Protein AF-A0A1B9Y3F8-F1 (afdb_monomer)

Sequence (79 aa):
MGKIIEKQIDINSAMSTCIRSGVKVYPVPVGRLFAIEVEKHDGSKKRYDELVTSKDVARAQRKTYIAYARLILKTKQDA

Radius of gyration: 13.77 Å; Cα contacts (8 Å, |Δi|>4): 97; chains: 1; bounding box: 33×34×27 Å

Organism: NCBI:txid447689

Structure (mmCIF, N/CA/C/O backbone):
data_AF-A0A1B9Y3F8-F1
#
_entry.id   AF-A0A1B9Y3F8-F1
#
loop_
_atom_site.group_PDB
_atom_site.id
_atom_site.type_symbol
_atom_site.label_atom_id
_atom_site.label_alt_id
_atom_site.label_comp_id
_atom_site.label_asym_id
_atom_site.label_entity_id
_atom_site.label_seq_id
_atom_site.pdbx_PDB_ins_code
_atom_site.Cartn_x
_atom_site.Cartn_y
_atom_site.Cartn_z
_atom_site.occupancy
_atom_site.B_iso_or_equiv
_atom_site.auth_seq_id
_atom_site.auth_comp_id
_atom_site.auth_asym_id
_atom_site.auth_atom_id
_atom_site.pdbx_PDB_model_num
ATOM 1 N N . MET A 1 1 ? -18.690 23.367 12.518 1.00 36.69 1 MET A N 1
ATOM 2 C CA . MET A 1 1 ? -17.955 22.845 11.343 1.00 36.69 1 MET A CA 1
ATOM 3 C C . MET A 1 1 ? -16.466 22.855 11.657 1.00 36.69 1 MET A C 1
ATOM 5 O O . MET A 1 1 ? -15.827 23.895 11.550 1.00 36.69 1 MET A O 1
ATOM 9 N N . GLY A 1 2 ? -15.932 21.741 12.164 1.00 39.34 2 GLY A N 1
ATOM 10 C CA . GLY A 1 2 ? -14.513 21.644 12.512 1.00 39.34 2 GLY A CA 1
ATOM 11 C C . GLY A 1 2 ? -13.657 21.643 11.249 1.00 39.34 2 GLY A C 1
ATOM 12 O O . GLY A 1 2 ? -13.884 20.830 10.358 1.00 39.34 2 GLY A O 1
ATOM 13 N N . LYS A 1 3 ? -12.696 22.567 11.156 1.00 38.25 3 LYS A N 1
ATOM 14 C CA . LYS A 1 3 ? -11.675 22.567 10.103 1.00 38.25 3 LYS A CA 1
ATOM 15 C C . LYS A 1 3 ? -10.960 21.216 10.130 1.00 38.25 3 LYS A C 1
ATOM 17 O O . LYS A 1 3 ? -10.252 20.917 11.090 1.00 38.25 3 LYS A O 1
ATOM 22 N N . ILE A 1 4 ? -11.125 20.426 9.072 1.00 50.38 4 ILE A N 1
ATOM 23 C CA . ILE A 1 4 ? -10.266 19.278 8.789 1.00 50.38 4 ILE A CA 1
ATOM 24 C C . ILE A 1 4 ? -8.906 19.877 8.434 1.00 50.38 4 ILE A C 1
ATOM 26 O O . ILE A 1 4 ? -8.623 20.194 7.284 1.00 50.38 4 ILE A O 1
ATOM 30 N N . ILE A 1 5 ? -8.082 20.130 9.448 1.00 50.44 5 ILE A N 1
ATOM 31 C CA . ILE A 1 5 ? -6.656 20.335 9.236 1.00 50.44 5 ILE A CA 1
ATOM 32 C C . ILE A 1 5 ? -6.200 18.996 8.668 1.00 50.44 5 ILE A C 1
ATOM 34 O O . ILE A 1 5 ? -6.204 18.002 9.397 1.00 50.44 5 ILE A O 1
ATOM 38 N N . GLU A 1 6 ? -5.897 18.936 7.368 1.00 54.53 6 GLU A N 1
ATOM 39 C CA . GLU A 1 6 ? -5.183 17.806 6.781 1.00 54.53 6 GLU A CA 1
ATOM 40 C C . GLU A 1 6 ? -3.872 17.678 7.555 1.00 54.53 6 GLU A C 1
ATOM 42 O O . GLU A 1 6 ? -2.867 18.304 7.224 1.00 54.53 6 GLU A O 1
ATOM 47 N N . LYS A 1 7 ? -3.890 16.918 8.656 1.00 58.41 7 LYS A N 1
ATOM 48 C CA . LYS A 1 7 ? -2.685 16.611 9.408 1.00 58.41 7 LYS A CA 1
ATOM 49 C C . LYS A 1 7 ? -1.743 15.997 8.392 1.00 58.41 7 LYS A C 1
ATOM 51 O O . LYS A 1 7 ? -2.061 14.984 7.761 1.00 58.41 7 LYS A O 1
ATOM 56 N N . GLN A 1 8 ? -0.604 16.646 8.200 1.00 69.19 8 GLN A N 1
ATOM 57 C CA . GLN A 1 8 ? 0.488 16.085 7.435 1.00 69.19 8 GLN A CA 1
ATOM 58 C C . GLN A 1 8 ? 0.941 14.838 8.201 1.00 69.19 8 GLN A C 1
ATOM 60 O O . GLN A 1 8 ? 1.694 14.919 9.163 1.00 69.19 8 GLN A O 1
ATOM 65 N N . ILE A 1 9 ? 0.358 13.691 7.853 1.00 81.94 9 ILE A N 1
ATOM 66 C CA . ILE A 1 9 ? 0.644 12.418 8.501 1.00 81.94 9 ILE A CA 1
ATOM 67 C C . ILE A 1 9 ? 2.072 12.034 8.126 1.00 81.94 9 ILE A C 1
ATOM 69 O O . ILE A 1 9 ? 2.394 11.858 6.946 1.00 81.94 9 ILE A O 1
ATOM 73 N N . ASP A 1 10 ? 2.924 11.910 9.137 1.00 89.62 10 ASP A N 1
ATOM 74 C CA . ASP A 1 10 ? 4.243 11.327 8.972 1.00 89.62 10 ASP A CA 1
ATOM 75 C C . ASP A 1 10 ? 4.127 9.822 8.669 1.00 89.62 10 ASP A C 1
ATOM 77 O O . ASP A 1 10 ? 3.117 9.169 8.950 1.00 89.62 10 ASP A O 1
ATOM 81 N N . ILE A 1 11 ? 5.171 9.252 8.070 1.00 91.12 11 ILE A N 1
ATOM 82 C CA . ILE A 1 11 ? 5.136 7.852 7.638 1.00 91.12 11 ILE A CA 1
ATOM 83 C C . ILE A 1 11 ? 5.058 6.865 8.813 1.00 91.12 11 ILE A C 1
ATOM 85 O O . ILE A 1 11 ? 4.389 5.841 8.682 1.00 91.12 11 ILE A O 1
ATOM 89 N N . ASN A 1 12 ? 5.654 7.170 9.967 1.00 93.31 12 ASN A N 1
ATOM 90 C CA . ASN A 1 12 ? 5.609 6.282 11.130 1.00 93.31 12 ASN A CA 1
ATOM 91 C C . ASN A 1 12 ? 4.183 6.220 11.689 1.00 93.31 12 ASN A C 1
ATOM 93 O O . ASN A 1 12 ? 3.654 5.133 11.928 1.00 93.31 12 ASN A O 1
ATOM 97 N N . SER A 1 13 ? 3.511 7.369 11.799 1.00 93.06 13 SER A N 1
ATOM 98 C CA . SER A 1 13 ? 2.097 7.447 12.176 1.00 93.06 13 SER A CA 1
ATOM 99 C C . SER A 1 13 ? 1.188 6.761 11.155 1.00 93.06 13 SER A C 1
ATOM 101 O O . SER A 1 13 ? 0.247 6.063 11.549 1.00 93.06 13 SER A O 1
ATOM 103 N N . ALA A 1 14 ? 1.468 6.908 9.853 1.00 93.94 14 ALA A N 1
ATOM 104 C CA . ALA A 1 14 ? 0.721 6.229 8.794 1.00 93.94 14 ALA A CA 1
ATOM 105 C C . ALA A 1 14 ? 0.821 4.704 8.910 1.00 93.94 14 ALA A C 1
ATOM 107 O O . ALA A 1 14 ? -0.203 4.021 8.961 1.00 93.94 14 ALA A O 1
ATOM 108 N N . MET A 1 15 ? 2.048 4.179 8.992 1.00 94.75 15 MET A N 1
ATOM 109 C CA . MET A 1 15 ? 2.309 2.748 9.148 1.00 94.75 15 MET A CA 1
ATOM 110 C C . MET A 1 15 ? 1.659 2.214 10.420 1.00 94.75 15 MET A C 1
ATOM 112 O O . MET A 1 15 ? 0.921 1.236 10.363 1.00 94.75 15 MET A O 1
ATOM 116 N N . SER A 1 16 ? 1.853 2.894 11.551 1.00 94.94 16 SER A N 1
ATOM 117 C CA . SER A 1 16 ? 1.280 2.494 12.837 1.00 94.94 16 SER A CA 1
ATOM 118 C C . SER A 1 16 ? -0.254 2.438 12.792 1.00 94.94 16 SER A C 1
ATOM 120 O O . SER A 1 16 ? -0.865 1.505 13.310 1.00 94.94 16 SER A O 1
ATOM 122 N N . THR A 1 17 ? -0.890 3.399 12.115 1.00 94.00 17 THR A N 1
ATOM 123 C CA . THR A 1 17 ? -2.347 3.420 11.913 1.00 94.00 17 THR A CA 1
ATOM 124 C C . THR A 1 17 ? -2.815 2.273 11.026 1.00 94.00 17 THR A C 1
ATOM 126 O O . THR A 1 17 ? -3.783 1.604 11.375 1.00 94.00 17 THR A O 1
ATOM 129 N N . CYS A 1 18 ? -2.117 2.017 9.918 1.00 94.94 18 CYS A N 1
ATOM 130 C CA . CYS A 1 18 ? -2.451 0.922 9.013 1.00 94.94 18 CYS A CA 1
ATOM 131 C C . CYS A 1 18 ? -2.315 -0.436 9.710 1.00 94.94 18 CYS A C 1
ATOM 133 O O . CYS A 1 18 ? -3.266 -1.211 9.702 1.00 94.94 18 CYS A O 1
ATOM 135 N N . ILE A 1 19 ? -1.195 -0.683 10.397 1.00 94.00 19 ILE A N 1
ATOM 136 C CA . ILE A 1 19 ? -0.920 -1.946 11.097 1.00 94.00 19 ILE A CA 1
ATOM 137 C C . ILE A 1 19 ? -1.972 -2.218 12.177 1.00 94.00 19 ILE A C 1
ATOM 139 O O . ILE A 1 19 ? -2.512 -3.320 12.232 1.00 94.00 19 ILE A O 1
ATOM 143 N N . ARG A 1 20 ? -2.331 -1.213 12.992 1.00 93.56 20 ARG A N 1
ATOM 144 C CA . ARG A 1 20 ? -3.401 -1.349 14.002 1.00 93.56 20 ARG A CA 1
ATOM 145 C C . ARG A 1 20 ? -4.775 -1.644 13.402 1.00 93.56 20 ARG A C 1
ATOM 147 O O . ARG A 1 20 ? -5.630 -2.185 14.088 1.00 93.56 20 ARG A O 1
ATOM 154 N N . SER A 1 21 ? -4.993 -1.272 12.146 1.00 92.25 21 SER A N 1
ATOM 155 C CA . SER A 1 21 ? -6.212 -1.567 11.390 1.00 92.25 21 SER A CA 1
ATOM 156 C C . SER A 1 21 ? -6.082 -2.816 10.509 1.00 92.25 21 SER A C 1
ATOM 158 O O . SER A 1 21 ? -6.932 -3.046 9.653 1.00 92.25 21 SER A O 1
ATOM 160 N N . GLY A 1 22 ? -5.026 -3.616 10.695 1.00 93.62 22 GLY A N 1
ATOM 161 C CA . GLY A 1 22 ? -4.778 -4.845 9.941 1.00 93.62 22 GLY A CA 1
ATOM 162 C C . GLY A 1 22 ? -4.416 -4.624 8.470 1.00 93.62 22 GLY A C 1
ATOM 163 O O . GLY A 1 22 ? -4.544 -5.547 7.676 1.00 93.62 22 GLY A O 1
ATOM 164 N N . VAL A 1 23 ? -3.979 -3.420 8.090 1.00 95.69 23 VAL A N 1
ATOM 165 C CA . VAL A 1 23 ? -3.532 -3.093 6.730 1.00 95.69 23 VAL A CA 1
ATOM 166 C C . VAL A 1 23 ? -2.009 -3.165 6.642 1.00 95.69 23 VAL A C 1
ATOM 168 O O . VAL A 1 23 ? -1.300 -2.450 7.355 1.00 95.69 23 VAL A O 1
ATOM 171 N N . LYS A 1 24 ? -1.503 -3.987 5.722 1.00 95.44 24 LYS A N 1
ATOM 172 C CA . LYS A 1 24 ? -0.075 -4.145 5.417 1.00 95.44 24 LYS A CA 1
ATOM 173 C C . LYS A 1 24 ? 0.189 -3.751 3.970 1.00 95.44 24 LYS A C 1
ATOM 175 O O . LYS A 1 24 ? -0.555 -4.152 3.085 1.00 95.44 24 LYS A O 1
ATOM 180 N N . VAL A 1 25 ? 1.265 -3.005 3.725 1.00 96.44 25 VAL A N 1
ATOM 181 C CA . VAL A 1 25 ? 1.705 -2.617 2.376 1.00 96.44 25 VAL A CA 1
ATOM 182 C C . VAL A 1 25 ? 3.113 -3.145 2.129 1.00 96.44 25 VAL A C 1
ATOM 184 O O . VAL A 1 25 ? 4.045 -2.801 2.864 1.00 96.44 25 VAL A O 1
ATOM 187 N N . TYR A 1 26 ? 3.289 -3.933 1.074 1.00 96.06 26 TYR A N 1
ATOM 188 C CA . TYR A 1 26 ? 4.562 -4.567 0.731 1.00 96.06 26 TYR A CA 1
ATOM 189 C C . TYR A 1 26 ? 4.812 -4.572 -0.781 1.00 96.06 26 TYR A C 1
ATOM 191 O O . TYR A 1 26 ? 3.863 -4.562 -1.565 1.00 96.06 26 TYR A O 1
ATOM 199 N N . PRO A 1 27 ? 6.084 -4.552 -1.215 1.00 96.44 27 PRO A N 1
ATOM 200 C CA . PRO A 1 27 ? 6.419 -4.716 -2.615 1.00 96.44 27 PRO A CA 1
ATOM 201 C C . PRO A 1 27 ? 6.411 -6.202 -2.980 1.00 96.44 27 PRO A C 1
ATOM 203 O O . PRO A 1 27 ? 6.854 -7.047 -2.202 1.00 96.44 27 PRO A O 1
ATOM 206 N N . VAL A 1 28 ? 5.955 -6.516 -4.185 1.00 96.38 28 VAL A N 1
ATOM 207 C CA . VAL A 1 28 ? 5.988 -7.861 -4.759 1.00 96.38 28 VAL A CA 1
ATOM 208 C C . VAL A 1 28 ? 6.852 -7.823 -6.018 1.00 96.38 28 VAL A C 1
ATOM 210 O O . VAL A 1 28 ? 6.568 -7.014 -6.904 1.00 96.38 28 VAL A O 1
ATOM 213 N N . PRO A 1 29 ? 7.908 -8.650 -6.125 1.00 95.62 29 PRO A N 1
ATOM 214 C CA . PRO A 1 29 ? 8.753 -8.670 -7.312 1.00 95.62 29 PRO A CA 1
ATOM 215 C C . PRO A 1 29 ? 7.970 -9.175 -8.531 1.00 95.62 29 PRO A C 1
ATOM 217 O O . PRO A 1 29 ? 7.311 -10.212 -8.484 1.00 95.62 29 PRO A O 1
ATOM 220 N N . VAL A 1 30 ? 8.074 -8.439 -9.637 1.00 95.19 30 VAL A N 1
ATOM 221 C CA . VAL A 1 30 ? 7.502 -8.765 -10.947 1.00 95.19 30 VAL A CA 1
ATOM 222 C C . VAL A 1 30 ? 8.618 -8.618 -11.982 1.00 95.19 30 VAL A C 1
ATOM 224 O O . VAL A 1 30 ? 8.886 -7.536 -12.512 1.00 95.19 30 VAL A O 1
ATOM 227 N N . GLY A 1 31 ? 9.341 -9.713 -12.223 1.00 93.50 31 GLY A N 1
ATOM 228 C CA . GLY A 1 31 ? 10.550 -9.697 -13.046 1.00 93.50 31 GLY A CA 1
ATOM 229 C C . GLY A 1 31 ? 11.638 -8.810 -12.431 1.00 93.50 31 GLY A C 1
ATOM 230 O O . GLY A 1 31 ? 12.127 -9.091 -11.341 1.00 93.50 31 GLY A O 1
ATOM 231 N N . ARG A 1 32 ? 12.026 -7.739 -13.138 1.00 94.19 32 ARG A N 1
ATOM 232 C CA . ARG A 1 32 ? 13.020 -6.747 -12.669 1.00 94.19 32 ARG A CA 1
ATOM 233 C C . ARG A 1 32 ? 12.402 -5.543 -11.947 1.00 94.19 32 ARG A C 1
ATOM 235 O O . ARG A 1 32 ? 13.135 -4.663 -11.499 1.00 94.19 32 ARG A O 1
ATOM 242 N N . LEU A 1 33 ? 11.075 -5.479 -11.882 1.00 97.25 33 LEU A N 1
ATOM 243 C CA . LEU A 1 33 ? 10.316 -4.392 -11.269 1.00 97.25 33 LEU A CA 1
ATOM 244 C C . LEU A 1 33 ? 9.549 -4.906 -10.046 1.00 97.25 33 LEU A C 1
ATOM 246 O O . LEU A 1 33 ? 9.607 -6.089 -9.710 1.00 97.25 33 LEU A O 1
ATOM 250 N N . PHE A 1 34 ? 8.832 -4.010 -9.375 1.00 97.56 34 PHE A N 1
ATOM 251 C CA . PHE A 1 34 ? 8.043 -4.315 -8.188 1.00 97.56 34 PHE A CA 1
ATOM 252 C C . PHE A 1 34 ? 6.631 -3.758 -8.339 1.00 97.56 34 PHE A C 1
ATOM 254 O O . PHE A 1 34 ? 6.464 -2.595 -8.686 1.00 97.56 34 PHE A O 1
ATOM 261 N N . ALA A 1 35 ? 5.622 -4.563 -8.030 1.00 97.25 35 ALA A N 1
ATOM 262 C CA . ALA A 1 35 ? 4.265 -4.080 -7.798 1.00 97.25 35 ALA A CA 1
ATOM 263 C C . ALA A 1 35 ? 4.091 -3.738 -6.312 1.00 97.25 35 ALA A C 1
ATOM 265 O O . ALA A 1 35 ? 4.741 -4.342 -5.458 1.00 97.25 35 ALA A O 1
ATOM 266 N N . ILE A 1 36 ? 3.197 -2.807 -5.980 1.00 97.81 36 ILE A N 1
ATOM 267 C CA . ILE A 1 36 ? 2.791 -2.576 -4.587 1.00 97.81 36 ILE A CA 1
ATOM 268 C C . ILE A 1 36 ? 1.529 -3.379 -4.300 1.00 97.81 36 ILE A C 1
ATOM 270 O O . ILE A 1 36 ? 0.542 -3.275 -5.025 1.00 97.81 36 ILE A O 1
ATOM 274 N N . GLU A 1 37 ? 1.550 -4.160 -3.228 1.00 97.38 37 GLU A N 1
ATOM 275 C CA . GLU A 1 37 ? 0.408 -4.936 -2.765 1.00 97.38 37 GLU A CA 1
ATOM 276 C C . GLU A 1 37 ? -0.015 -4.480 -1.370 1.00 97.38 37 GLU A C 1
ATOM 278 O O . GLU A 1 37 ? 0.809 -4.118 -0.524 1.00 97.38 37 GLU A O 1
ATOM 283 N N . VAL A 1 38 ? -1.328 -4.457 -1.158 1.00 97.19 38 VAL A N 1
ATOM 284 C CA . VAL A 1 38 ? -1.958 -4.103 0.107 1.00 97.19 38 VAL A CA 1
ATOM 285 C C . VAL A 1 38 ? -2.820 -5.258 0.565 1.00 97.19 38 VAL A C 1
ATOM 287 O O . VAL A 1 38 ? -3.775 -5.629 -0.112 1.00 97.19 38 VAL A O 1
ATOM 290 N N . GLU A 1 39 ? -2.505 -5.786 1.733 1.00 95.94 39 GLU A N 1
ATOM 291 C CA . GLU A 1 39 ? -3.290 -6.804 2.418 1.00 95.94 39 GLU A CA 1
ATOM 292 C C . GLU A 1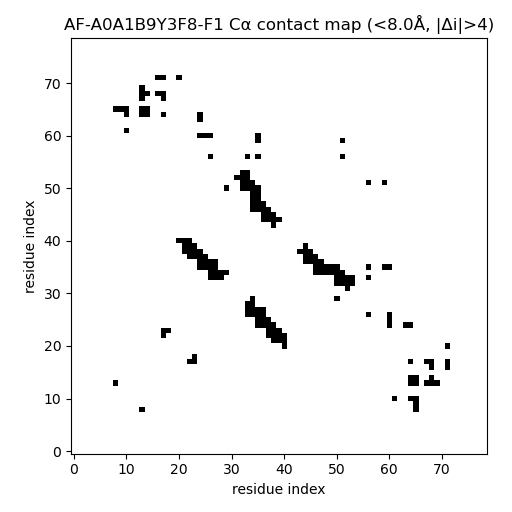 39 ? -4.096 -6.137 3.528 1.00 95.94 39 GLU A C 1
ATOM 294 O O . GLU A 1 39 ? -3.551 -5.352 4.308 1.00 95.94 39 GLU A O 1
ATOM 299 N N . LYS A 1 40 ? -5.399 -6.407 3.572 1.00 93.44 40 LYS A N 1
ATOM 300 C CA . LYS A 1 40 ? -6.310 -5.895 4.600 1.00 93.44 40 LYS A CA 1
ATOM 301 C C . LYS A 1 40 ? -6.572 -6.956 5.673 1.00 93.44 40 LYS A C 1
ATOM 303 O O . LYS A 1 40 ? -6.249 -8.127 5.502 1.00 93.44 40 LYS A O 1
ATOM 308 N N . HIS A 1 41 ? -7.218 -6.540 6.764 1.00 88.94 41 HIS A N 1
ATOM 309 C CA . HIS A 1 41 ? -7.538 -7.402 7.907 1.00 88.94 41 HIS A CA 1
ATOM 310 C C . HIS A 1 41 ? -8.369 -8.643 7.533 1.00 88.94 41 HIS A C 1
ATOM 312 O O . HIS A 1 41 ? -8.238 -9.686 8.161 1.00 88.94 41 HIS A O 1
ATOM 318 N N . ASP A 1 42 ? -9.216 -8.541 6.510 1.00 89.50 42 ASP A N 1
ATOM 319 C CA . ASP A 1 42 ? -10.042 -9.640 5.993 1.00 89.50 42 ASP A CA 1
ATOM 320 C C . ASP A 1 42 ? -9.255 -10.643 5.123 1.00 89.50 42 ASP A C 1
ATOM 322 O O . ASP A 1 42 ? -9.840 -11.558 4.550 1.00 89.50 42 ASP A O 1
ATOM 326 N N . GLY A 1 43 ? -7.936 -10.467 4.992 1.00 88.69 43 GLY A N 1
ATOM 327 C CA . GLY A 1 43 ? -7.080 -11.262 4.114 1.00 88.69 43 GLY A CA 1
ATOM 328 C C . GLY A 1 43 ? -7.200 -10.888 2.636 1.00 88.69 43 GLY A C 1
ATOM 329 O O . GLY A 1 43 ? -6.497 -11.470 1.807 1.00 88.69 43 GLY A O 1
ATOM 330 N N . SER A 1 44 ? -8.044 -9.910 2.281 1.00 92.69 44 SER A N 1
ATOM 331 C CA . SER A 1 44 ? -8.144 -9.435 0.904 1.00 92.69 44 SER A CA 1
ATOM 332 C C . SER A 1 44 ? -6.865 -8.712 0.496 1.00 92.69 44 SER A C 1
ATOM 334 O O . SER A 1 44 ? -6.290 -7.915 1.246 1.00 92.69 44 SER A O 1
ATOM 336 N N . LYS A 1 45 ? -6.418 -8.998 -0.727 1.00 94.25 45 LYS A N 1
ATOM 337 C CA . LYS A 1 45 ? -5.202 -8.434 -1.305 1.00 94.25 45 LYS A CA 1
ATOM 338 C C . LYS A 1 45 ? -5.562 -7.565 -2.494 1.00 94.25 45 LYS A C 1
ATOM 340 O O . LYS A 1 45 ? -6.314 -7.977 -3.373 1.00 94.25 45 LYS A O 1
ATOM 345 N N . LYS A 1 46 ? -5.007 -6.359 -2.526 1.00 94.44 46 LYS A N 1
ATOM 346 C CA . LYS A 1 46 ? -5.073 -5.450 -3.666 1.00 94.44 46 LYS A CA 1
ATOM 347 C C . LYS A 1 46 ? -3.664 -5.203 -4.175 1.00 94.44 46 LYS A C 1
ATOM 349 O O . LYS A 1 46 ? -2.878 -4.549 -3.495 1.00 94.44 46 LYS A O 1
ATOM 354 N N . ARG A 1 47 ? -3.367 -5.684 -5.378 1.00 94.25 47 ARG A N 1
ATOM 355 C CA . ARG A 1 47 ? -2.148 -5.332 -6.106 1.00 94.25 47 ARG A CA 1
ATOM 356 C C . ARG A 1 47 ? -2.421 -4.125 -6.996 1.00 94.25 47 ARG A C 1
ATOM 358 O O . ARG A 1 47 ? -3.466 -4.060 -7.635 1.00 94.25 47 ARG A O 1
ATOM 365 N N . TYR A 1 48 ? -1.507 -3.167 -6.999 1.00 92.12 48 TYR A N 1
ATOM 366 C CA . TYR A 1 48 ? -1.512 -2.057 -7.944 1.00 92.12 48 TYR A CA 1
ATOM 367 C C . TYR A 1 48 ? -0.746 -2.454 -9.210 1.00 92.12 48 TYR A C 1
ATOM 369 O O . TYR A 1 48 ? 0.343 -3.019 -9.108 1.00 92.12 48 TYR A O 1
ATOM 377 N N . ASP A 1 49 ? -1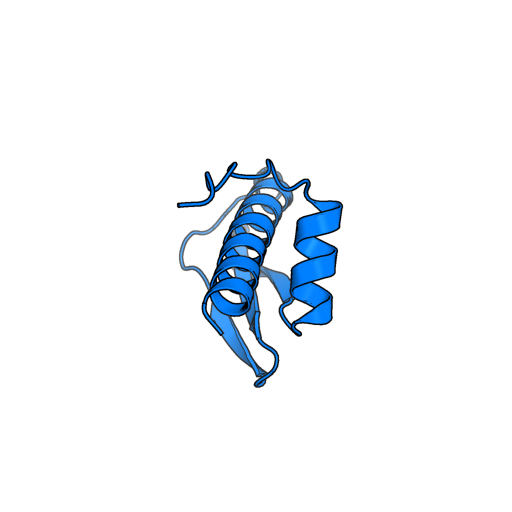.306 -2.140 -10.380 1.00 88.75 49 ASP A N 1
ATOM 378 C CA . ASP A 1 49 ? -0.726 -2.496 -11.685 1.00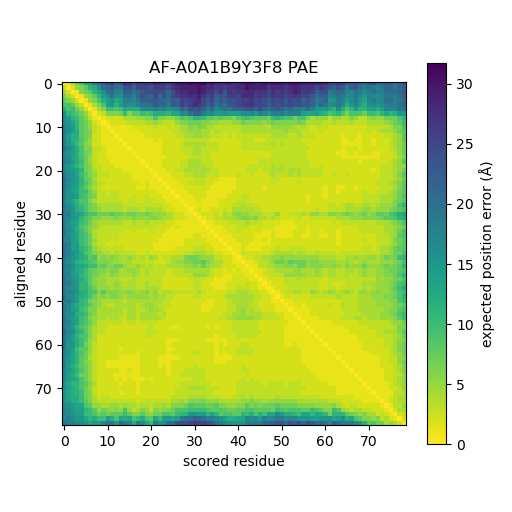 88.75 49 ASP A CA 1
ATOM 379 C C . ASP A 1 49 ? 0.527 -1.677 -12.030 1.00 88.75 49 ASP A C 1
ATOM 381 O O . ASP A 1 49 ? 1.351 -2.098 -12.840 1.00 88.75 49 ASP A O 1
ATOM 385 N N . GLU A 1 50 ? 0.686 -0.504 -11.409 1.00 93.94 50 GLU A N 1
ATOM 386 C CA . GLU A 1 50 ? 1.864 0.341 -11.589 1.00 93.94 50 GLU A CA 1
ATOM 387 C C . GLU A 1 50 ? 3.110 -0.363 -11.039 1.00 93.94 50 GLU A C 1
ATOM 389 O O . GLU A 1 50 ? 3.257 -0.583 -9.831 1.00 93.94 50 GLU A O 1
ATOM 394 N N . LEU A 1 51 ? 4.022 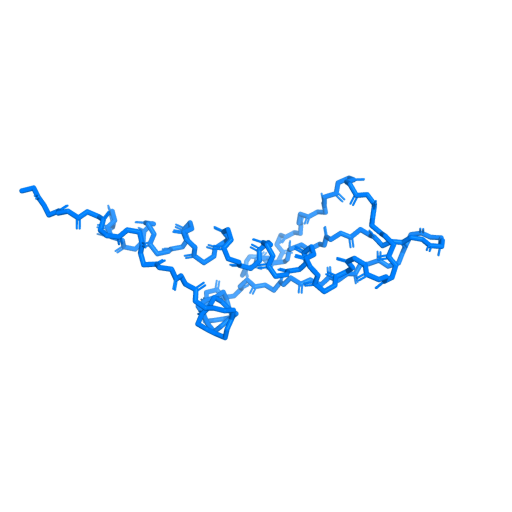-0.704 -11.949 1.00 96.06 51 LEU A N 1
ATOM 395 C CA . LEU A 1 51 ? 5.309 -1.294 -11.619 1.00 96.06 51 LEU A CA 1
ATOM 396 C C . LEU A 1 51 ? 6.341 -0.200 -11.355 1.00 96.06 51 LEU A C 1
ATOM 398 O O . LEU A 1 51 ? 6.532 0.708 -12.162 1.00 96.06 51 LEU A O 1
ATOM 402 N N . VAL A 1 52 ? 7.057 -0.329 -10.243 1.00 96.06 52 VAL A N 1
ATOM 403 C CA . VAL A 1 52 ? 8.091 0.613 -9.817 1.00 96.06 52 VAL A CA 1
ATOM 404 C C . VAL A 1 52 ? 9.467 -0.042 -9.814 1.00 96.06 52 VAL A C 1
ATOM 406 O O . VAL A 1 52 ? 9.613 -1.254 -9.637 1.00 96.06 52 VAL A O 1
ATOM 409 N N . THR A 1 53 ? 10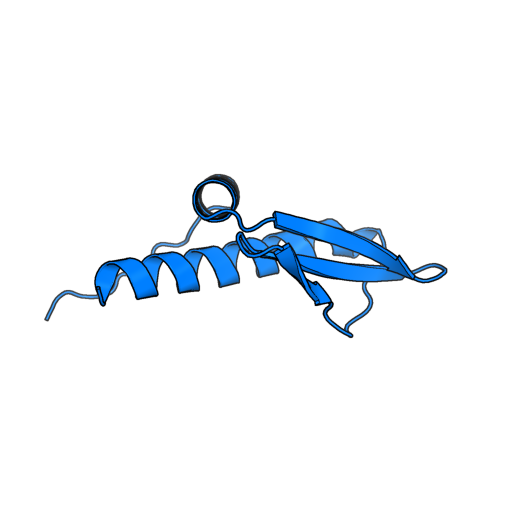.507 0.767 -10.015 1.00 96.88 53 THR A N 1
ATOM 410 C CA . THR A 1 53 ? 11.891 0.296 -9.893 1.00 96.88 53 THR A CA 1
ATOM 411 C C . THR A 1 53 ? 12.255 0.077 -8.424 1.00 96.88 53 THR A C 1
ATOM 413 O O . THR A 1 53 ? 11.624 0.640 -7.528 1.00 96.88 53 THR A O 1
ATOM 416 N N . SER A 1 54 ? 13.319 -0.686 -8.152 1.00 94.62 54 SER A N 1
ATOM 417 C CA . SER A 1 54 ? 13.826 -0.894 -6.784 1.00 94.62 54 SER A CA 1
ATOM 418 C C . SER A 1 54 ? 14.104 0.414 -6.031 1.00 94.62 54 SER A C 1
ATOM 420 O O . SER A 1 54 ? 13.885 0.485 -4.823 1.00 94.62 54 SER A O 1
ATOM 422 N N . LYS A 1 55 ? 14.531 1.468 -6.740 1.00 95.88 55 LYS A N 1
ATOM 423 C CA . LYS A 1 55 ? 14.805 2.797 -6.169 1.00 95.88 55 LYS A CA 1
ATOM 424 C C . LYS A 1 55 ? 13.530 3.528 -5.738 1.00 95.88 55 LYS A C 1
ATOM 426 O O . LYS A 1 55 ? 13.574 4.351 -4.827 1.00 95.88 55 LYS A O 1
ATO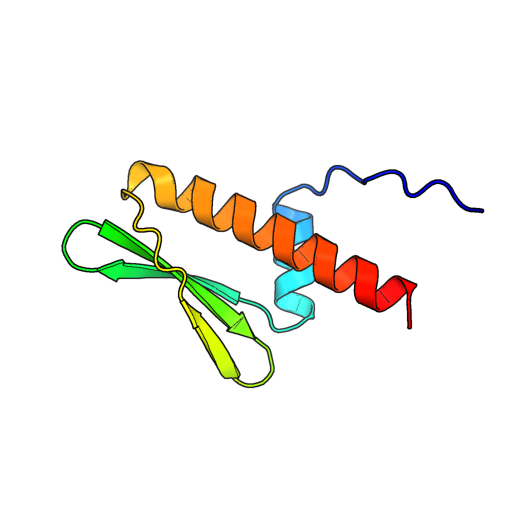M 431 N N . ASP A 1 56 ? 12.397 3.205 -6.358 1.00 96.31 56 ASP A N 1
ATOM 432 C CA . ASP A 1 56 ? 11.113 3.871 -6.137 1.00 96.31 56 ASP A CA 1
ATOM 433 C C . ASP A 1 56 ? 10.190 3.120 -5.166 1.00 96.31 56 ASP A C 1
ATOM 435 O O . ASP A 1 56 ? 9.224 3.706 -4.671 1.00 96.31 56 ASP A O 1
ATOM 439 N N . VAL A 1 57 ? 10.501 1.861 -4.825 1.00 95.75 57 VAL A N 1
ATOM 440 C CA . VAL A 1 57 ? 9.709 1.022 -3.902 1.00 95.75 57 VAL A CA 1
ATOM 441 C C . VAL A 1 57 ? 9.399 1.744 -2.592 1.00 95.75 57 VAL A C 1
ATOM 443 O O . VAL A 1 57 ? 8.234 1.856 -2.209 1.00 95.75 57 VAL A O 1
ATOM 446 N N . ALA A 1 58 ? 10.416 2.303 -1.930 1.00 94.25 58 ALA A N 1
ATOM 447 C CA . ALA A 1 58 ? 10.235 2.989 -0.651 1.00 94.25 58 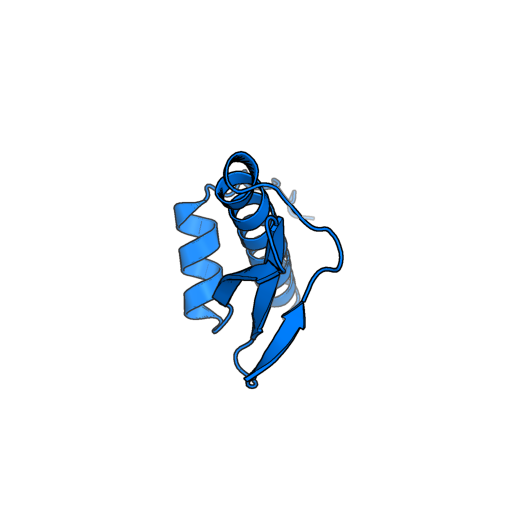ALA A CA 1
ATOM 448 C C . ALA A 1 58 ? 9.284 4.194 -0.777 1.00 94.25 58 ALA A C 1
ATOM 450 O O . ALA A 1 58 ? 8.442 4.440 0.091 1.00 94.25 58 ALA A O 1
ATOM 451 N N . ARG A 1 59 ? 9.369 4.928 -1.894 1.00 94.94 59 ARG A N 1
ATOM 452 C CA . ARG A 1 59 ? 8.497 6.071 -2.187 1.00 94.94 59 ARG A CA 1
ATOM 453 C C . ARG A 1 59 ? 7.059 5.620 -2.437 1.00 94.94 59 ARG A C 1
ATOM 455 O O . ARG A 1 59 ? 6.132 6.244 -1.917 1.00 94.94 59 ARG A O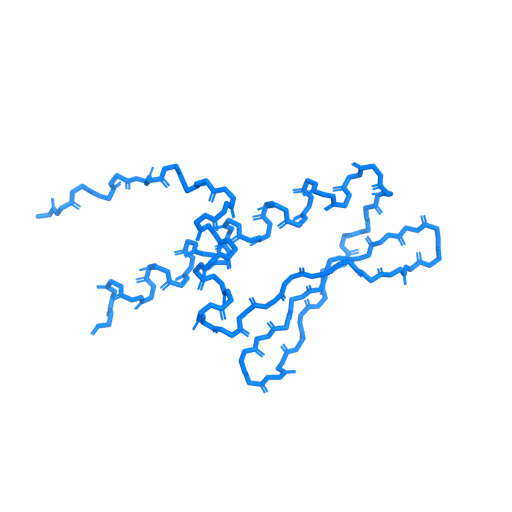 1
ATOM 462 N N . ALA A 1 60 ? 6.876 4.555 -3.211 1.00 95.62 60 ALA A N 1
ATOM 463 C CA . ALA A 1 60 ? 5.571 4.003 -3.553 1.00 95.62 60 ALA A CA 1
ATOM 464 C C . ALA A 1 60 ? 4.863 3.413 -2.320 1.00 95.62 60 ALA A C 1
ATOM 466 O O . ALA A 1 60 ? 3.702 3.739 -2.056 1.00 95.62 60 ALA A O 1
ATOM 467 N N . GLN A 1 61 ? 5.581 2.655 -1.484 1.00 95.50 61 GLN A N 1
ATOM 468 C CA . GLN A 1 61 ? 5.063 2.177 -0.201 1.00 95.50 61 GLN A CA 1
ATOM 469 C C . GLN A 1 61 ? 4.674 3.336 0.718 1.00 95.50 61 GLN A C 1
ATOM 471 O O . GLN A 1 61 ? 3.575 3.335 1.269 1.00 95.50 61 GLN A O 1
ATOM 476 N N . ARG A 1 62 ? 5.536 4.357 0.850 1.00 94.62 62 ARG A N 1
ATOM 477 C CA . ARG A 1 62 ? 5.258 5.537 1.682 1.00 94.62 62 ARG A CA 1
ATOM 478 C C . ARG A 1 62 ? 3.958 6.225 1.274 1.00 94.62 62 ARG A C 1
ATOM 480 O O . ARG A 1 62 ? 3.119 6.497 2.131 1.00 94.62 62 ARG A O 1
ATOM 487 N N . LYS A 1 63 ? 3.780 6.498 -0.024 1.00 94.56 63 LYS A N 1
ATOM 488 C CA . LYS A 1 63 ? 2.548 7.104 -0.557 1.00 94.56 63 LYS A CA 1
ATOM 489 C C . LYS A 1 63 ? 1.322 6.248 -0.234 1.00 94.56 63 LYS A C 1
ATOM 491 O O . LYS A 1 63 ? 0.312 6.780 0.217 1.00 94.56 63 LYS A O 1
ATOM 496 N N . THR A 1 64 ? 1.441 4.936 -0.412 1.00 95.75 64 THR A N 1
ATOM 497 C CA . THR A 1 64 ? 0.345 3.987 -0.188 1.00 95.75 64 THR A CA 1
ATOM 498 C C . THR A 1 64 ? -0.062 3.927 1.285 1.00 95.75 64 THR A C 1
ATOM 500 O O . THR A 1 64 ? -1.243 4.069 1.592 1.00 95.75 64 THR A O 1
ATOM 503 N N . TYR A 1 65 ? 0.897 3.825 2.214 1.00 95.62 65 TYR A N 1
ATOM 504 C CA . TYR A 1 65 ? 0.617 3.878 3.654 1.00 95.62 65 TYR A CA 1
ATOM 505 C C . TYR A 1 65 ? -0.077 5.178 4.062 1.00 95.62 65 TYR A C 1
ATOM 507 O O . TYR A 1 65 ? -1.054 5.143 4.806 1.00 95.62 65 TYR A O 1
ATOM 515 N N . ILE A 1 66 ? 0.390 6.328 3.568 1.00 94.50 66 ILE A N 1
ATOM 516 C CA . ILE A 1 66 ? -0.228 7.624 3.883 1.00 94.50 66 ILE A CA 1
ATOM 517 C C . ILE A 1 66 ? -1.668 7.681 3.354 1.00 94.50 66 ILE A C 1
ATOM 519 O O . ILE A 1 66 ? -2.563 8.126 4.071 1.00 94.50 66 ILE A O 1
ATOM 523 N N . ALA A 1 67 ? -1.909 7.207 2.129 1.00 93.31 67 ALA A N 1
ATOM 524 C CA . ALA A 1 67 ? -3.244 7.183 1.538 1.00 93.31 67 ALA A CA 1
ATOM 525 C C . ALA A 1 67 ? -4.216 6.296 2.337 1.00 93.31 67 ALA A C 1
ATOM 527 O O . ALA A 1 67 ? -5.315 6.739 2.673 1.00 93.31 67 ALA A O 1
ATOM 528 N N . TYR A 1 68 ? -3.800 5.082 2.711 1.00 93.25 68 TYR A N 1
ATOM 529 C CA . TYR A 1 68 ? -4.626 4.180 3.518 1.00 93.25 68 TYR A CA 1
ATOM 530 C C . TYR A 1 68 ? -4.848 4.697 4.939 1.00 93.25 68 TYR A C 1
ATOM 532 O O . TYR A 1 68 ? -5.970 4.637 5.435 1.00 93.25 68 TYR A O 1
ATOM 540 N N . ALA A 1 69 ? -3.824 5.263 5.582 1.00 93.69 69 ALA A N 1
ATOM 541 C CA . ALA A 1 69 ? -3.970 5.854 6.909 1.00 93.69 69 ALA A CA 1
ATOM 542 C C . ALA A 1 69 ? -5.002 6.991 6.908 1.00 93.69 69 ALA A C 1
ATOM 544 O O . ALA A 1 69 ? -5.840 7.057 7.805 1.00 93.69 69 ALA A O 1
ATOM 545 N N . ARG A 1 70 ? -4.990 7.849 5.878 1.00 91.56 70 ARG A N 1
ATOM 546 C CA . ARG A 1 70 ? -6.001 8.904 5.699 1.00 91.56 70 ARG A CA 1
ATOM 547 C C . ARG A 1 70 ? -7.404 8.328 5.536 1.00 91.56 70 ARG A C 1
ATOM 549 O O . ARG A 1 70 ? -8.325 8.822 6.177 1.00 91.56 70 ARG A O 1
ATOM 556 N N . LEU A 1 71 ? -7.557 7.282 4.722 1.00 91.25 71 LEU A N 1
ATOM 557 C CA . LEU A 1 71 ? -8.845 6.620 4.520 1.00 91.25 71 LEU A CA 1
ATOM 558 C C . LEU A 1 71 ? -9.390 6.046 5.836 1.00 91.25 71 LEU A C 1
ATOM 560 O O . LEU A 1 71 ? -10.523 6.332 6.199 1.00 91.25 71 LEU A O 1
ATOM 564 N N . ILE A 1 72 ? -8.557 5.313 6.580 1.00 90.88 72 ILE A N 1
ATOM 565 C CA . ILE A 1 72 ? -8.918 4.719 7.875 1.00 90.88 72 ILE A CA 1
ATOM 566 C C . ILE A 1 72 ? -9.333 5.796 8.880 1.00 90.88 72 ILE A C 1
ATOM 568 O O . ILE A 1 72 ? -10.335 5.645 9.574 1.00 90.88 72 ILE A O 1
ATOM 572 N N . LEU A 1 73 ? -8.556 6.877 8.987 1.00 88.81 73 LEU A N 1
ATOM 573 C CA . LEU A 1 73 ? -8.846 7.961 9.925 1.00 88.81 73 LEU A CA 1
ATOM 574 C C . LEU A 1 73 ? -10.136 8.695 9.570 1.00 88.81 73 LEU A C 1
ATOM 576 O O . LEU A 1 73 ? -10.871 9.061 10.480 1.00 88.81 73 LEU A O 1
ATOM 580 N N . LYS A 1 74 ? -10.422 8.868 8.275 1.00 88.06 74 LYS A N 1
ATOM 581 C CA . LYS A 1 74 ? -11.690 9.432 7.812 1.00 88.06 74 LYS A CA 1
ATOM 582 C C . LYS A 1 74 ? -12.861 8.528 8.207 1.00 88.06 74 LYS A C 1
ATOM 584 O O . LYS A 1 74 ? -13.755 8.980 8.905 1.00 88.06 74 LYS A O 1
ATOM 589 N N . THR A 1 75 ? -12.785 7.227 7.912 1.00 85.31 75 THR A N 1
ATOM 590 C CA . THR A 1 75 ? -13.823 6.257 8.306 1.00 85.31 75 THR A CA 1
ATOM 591 C C . THR A 1 75 ? -14.080 6.226 9.817 1.00 85.31 75 THR A C 1
ATOM 593 O O . THR A 1 75 ? -15.217 6.046 10.222 1.00 85.31 75 THR A O 1
ATOM 596 N N . LYS A 1 76 ? -13.057 6.428 10.659 1.00 80.12 76 LYS A N 1
ATOM 597 C CA . LYS A 1 76 ? -13.221 6.508 12.124 1.00 80.12 76 LYS A CA 1
ATOM 598 C C . LYS A 1 76 ? -13.841 7.815 12.626 1.00 80.12 76 LYS A C 1
ATOM 600 O O . LYS A 1 76 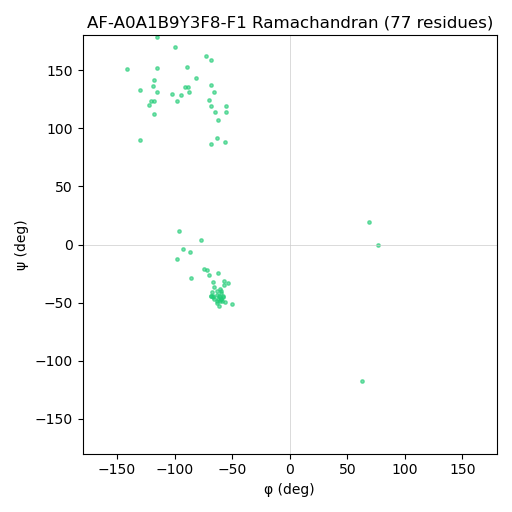? -14.274 7.848 13.767 1.00 80.12 76 LYS A O 1
ATOM 605 N N . GLN A 1 77 ? -13.783 8.894 11.848 1.00 75.75 77 GLN A N 1
ATOM 606 C CA . GLN A 1 77 ? -14.426 10.167 12.198 1.00 75.75 77 GLN A CA 1
ATOM 607 C C . GLN A 1 77 ? -15.894 10.199 11.768 1.00 75.75 77 GLN A C 1
ATOM 609 O O . GLN A 1 77 ? -16.685 10.894 12.393 1.00 75.75 77 GLN A O 1
ATOM 614 N N . ASP A 1 78 ? -16.228 9.470 10.701 1.00 58.62 78 ASP A N 1
ATOM 615 C CA . ASP A 1 78 ? -17.583 9.358 10.155 1.00 58.62 78 ASP A CA 1
ATOM 616 C C . ASP A 1 78 ? -18.432 8.248 10.829 1.00 58.62 78 ASP A C 1
ATOM 618 O O . ASP A 1 78 ? -19.616 8.131 10.516 1.00 58.62 78 ASP A O 1
ATOM 622 N N . ALA A 1 79 ? -17.842 7.430 11.714 1.00 55.28 79 ALA A N 1
ATOM 623 C CA . ALA A 1 79 ? -18.491 6.335 12.453 1.00 55.28 79 ALA A CA 1
ATOM 624 C C . ALA A 1 79 ? -18.740 6.710 13.919 1.00 55.28 79 ALA A C 1
ATOM 626 O O . ALA A 1 79 ? -19.810 6.324 14.438 1.00 55.28 79 ALA A O 1
#

Solvent-accessible surface area (backbone atoms only — not comparable to full-atom values): 4616 Å² total; per-residue (Å²): 135,83,81,81,70,80,70,83,72,49,65,69,60,14,45,54,49,24,51,77,63,40,35,48,75,47,78,42,82,53,90,90,30,27,26,46,33,36,35,38,68,87,70,50,72,48,73,46,88,68,68,33,48,80,88,42,44,66,58,54,48,49,54,49,36,43,54,51,25,51,52,52,53,49,55,65,72,78,104

Foldseek 3Di:
DDPPPVPPQDQVNLCVLCVVQQKDWDWDDDPQWTWIWIAGNVRDIDTDPDTHHPVCRVVVSSVVSSVVSVVSVVVVVVD

Mean predicted aligned error: 5.64 Å

pLDDT: mean 87.99, std 14.94, range [36.69, 97.81]

Nearest PDB structures (foldseek):
  3a0o-assembly1_A  TM=6.313E-01  e=1.382E+00  Agrobacterium fabrum str. C58
  6v3b-assembly1_N  TM=4.614E-01  e=5.560E-01  Acinetobacter baumannii AB0057
  2db2-assembly1_A  TM=4.446E-01  e=1.065E+00  Homo sapiens
  1lm4-assembly2_B  TM=3.353E-01  e=3.016E+00  Staphylococcus aureus
  1pug-assembly1_A  TM=2.262E-01  e=1.680E+00  Escherichia coli

Secondary structure (DSSP, 8-state):
----------HHHHHHHHHHTT-EEEEEEETTEEEEEEE-TTS-EEEEEEEE-TTTHHHHHHHHHHHHHHHHHHHHH--